Protein AF-A0A7V9E0X9-F1 (afdb_monomer)

Foldseek 3Di:
DDPDDPDPPDDVVVVVVVVVVVVVVVVVVCVVVVVPPDPDDPPPPPPPDVPPPDDDDDDDDD

Radius of gyration: 34.24 Å; Cα contacts (8 Å, |Δi|>4): 1; chains: 1; bounding box: 93×16×85 Å

Solvent-accessible surface area (backbone atoms only — not comparable to full-atom values): 4464 Å² total; per-residue (Å²): 132,88,83,72,77,80,76,84,63,85,55,69,66,57,56,52,49,52,51,51,52,49,52,52,52,51,50,49,50,50,53,61,64,72,52,56,101,75,76,82,78,98,70,89,78,84,82,84,70,84,86,72,88,79,79,83,81,89,85,82,90,135

Sequence (62 aa):
MADLPPYPGTPRWVKVFGVIVLAVVLLFVILLVTRGPGGHGPGRHASAADTGAHVLPEDGHG

Mean predicted aligned error: 17.08 Å

Secondary structure (DSSP, 8-state):
---PPPP--S-HHHHHHHHHHHHHHHHHHHHHHHHGGGS----S---S----S---------

Structure (mmCIF, N/CA/C/O backbone):
data_AF-A0A7V9E0X9-F1
#
_entry.id   AF-A0A7V9E0X9-F1
#
loop_
_atom_site.group_PDB
_atom_site.id
_atom_site.type_symbol
_atom_site.label_atom_id
_atom_site.label_alt_id
_atom_site.label_comp_id
_atom_site.label_asym_id
_atom_site.label_entity_id
_atom_site.label_seq_id
_atom_site.pdbx_PDB_ins_code
_atom_site.Cartn_x
_atom_site.Cartn_y
_atom_site.Cartn_z
_atom_site.occupancy
_atom_site.B_iso_or_equiv
_atom_site.auth_seq_id
_atom_site.auth_comp_id
_atom_site.auth_asym_id
_atom_site.auth_atom_id
_atom_site.pdbx_PDB_model_num
ATOM 1 N N . MET A 1 1 ? -34.841 -0.790 31.021 1.00 50.88 1 MET A N 1
ATOM 2 C CA . MET A 1 1 ? -34.303 0.008 29.902 1.00 50.88 1 MET A CA 1
ATOM 3 C C . MET A 1 1 ? -32.976 -0.634 29.545 1.00 50.88 1 MET A C 1
ATOM 5 O O . MET A 1 1 ? -32.201 -0.874 30.458 1.00 50.88 1 MET A O 1
ATOM 9 N N . ALA A 1 2 ? -32.802 -1.106 28.310 1.00 63.09 2 ALA A N 1
ATOM 10 C CA . ALA A 1 2 ? -31.599 -1.846 27.935 1.00 63.09 2 ALA A CA 1
ATOM 11 C C . ALA A 1 2 ? -30.499 -0.850 27.556 1.00 63.09 2 ALA A C 1
ATOM 13 O O . ALA A 1 2 ? -30.491 -0.332 26.441 1.00 63.09 2 ALA A O 1
ATOM 14 N N . ASP A 1 3 ? -29.597 -0.581 28.495 1.00 70.44 3 ASP A N 1
ATOM 15 C CA . ASP A 1 3 ? -28.388 0.201 28.256 1.00 70.44 3 ASP A CA 1
ATOM 16 C C . ASP A 1 3 ? -27.367 -0.698 27.550 1.00 70.44 3 ASP A C 1
ATOM 18 O O . ASP A 1 3 ? -26.597 -1.427 28.177 1.00 70.44 3 ASP A O 1
ATOM 22 N N . LEU A 1 4 ? -27.412 -0.722 26.217 1.00 74.88 4 LEU A N 1
ATOM 23 C CA . LEU A 1 4 ? -26.419 -1.441 25.425 1.00 74.88 4 LEU A CA 1
ATOM 24 C C . LEU A 1 4 ? -25.089 -0.674 25.477 1.00 74.88 4 LEU A C 1
ATOM 26 O O . LEU A 1 4 ? -25.080 0.540 25.249 1.00 74.88 4 LEU A O 1
ATOM 30 N N . PRO A 1 5 ? -23.961 -1.354 25.751 1.00 75.25 5 PRO A N 1
ATOM 31 C CA . PRO A 1 5 ? -22.661 -0.708 25.732 1.00 75.25 5 PRO A CA 1
ATOM 32 C C . PRO A 1 5 ? -22.403 -0.120 24.336 1.00 75.25 5 PRO A C 1
ATOM 34 O O . PRO A 1 5 ? -22.747 -0.758 23.334 1.00 75.25 5 PRO A O 1
ATOM 37 N N . PRO A 1 6 ? -21.800 1.080 24.241 1.00 74.69 6 PRO A N 1
ATOM 38 C CA . PRO A 1 6 ? -21.460 1.678 22.961 1.00 74.69 6 PRO A CA 1
ATOM 39 C C . PRO A 1 6 ? -20.631 0.694 22.142 1.00 74.69 6 PRO A C 1
ATOM 41 O O . PRO A 1 6 ? -19.584 0.229 22.599 1.00 74.69 6 PRO A O 1
ATOM 44 N N . TYR A 1 7 ? -21.101 0.368 20.937 1.00 75.00 7 TYR A N 1
ATOM 45 C CA . TYR A 1 7 ? -20.340 -0.481 20.031 1.00 75.00 7 TYR A CA 1
ATOM 46 C C . TYR A 1 7 ? -18.976 0.181 19.812 1.00 75.00 7 TYR A C 1
ATOM 48 O O . TYR A 1 7 ? -18.940 1.356 19.420 1.00 75.00 7 TYR A O 1
ATOM 56 N N . PRO A 1 8 ? -17.853 -0.510 20.073 1.00 75.31 8 PRO A N 1
ATOM 57 C CA . PRO A 1 8 ? -16.548 0.055 19.801 1.00 75.31 8 PRO A CA 1
ATOM 58 C C . PRO A 1 8 ? -16.462 0.264 18.290 1.00 75.31 8 PRO A C 1
ATOM 60 O O . PRO A 1 8 ? -16.350 -0.684 17.513 1.00 75.31 8 PRO A O 1
ATOM 63 N N . GLY A 1 9 ? -16.597 1.519 17.859 1.00 80.06 9 GLY A N 1
ATOM 64 C CA . GLY A 1 9 ? -16.446 1.885 16.458 1.00 80.06 9 GLY A CA 1
ATOM 65 C C . GLY A 1 9 ? -15.073 1.453 15.944 1.00 80.06 9 GLY A C 1
ATOM 66 O O . GLY A 1 9 ? -14.154 1.230 16.733 1.00 80.06 9 GLY A O 1
ATOM 67 N N . THR A 1 10 ? -14.923 1.351 14.617 1.00 82.44 10 THR A N 1
ATOM 68 C CA . THR A 1 10 ? -13.646 0.969 13.973 1.00 82.44 10 THR A CA 1
ATOM 69 C C . THR A 1 10 ? -12.440 1.574 14.701 1.00 82.44 10 THR A C 1
ATOM 71 O O . THR A 1 10 ? -12.362 2.808 14.805 1.00 82.44 10 THR A O 1
ATOM 74 N N . PRO A 1 11 ? -11.517 0.738 15.213 1.00 88.75 11 PRO A N 1
ATOM 75 C CA . PRO A 1 11 ? -10.403 1.209 16.013 1.00 88.75 11 PRO A CA 1
ATOM 76 C C . PRO A 1 11 ? -9.616 2.286 15.272 1.00 88.75 11 PRO A C 1
ATOM 78 O O . PRO A 1 11 ? -9.350 2.172 14.074 1.00 88.75 11 PRO A O 1
ATOM 81 N N . ARG A 1 12 ? -9.208 3.342 15.979 1.00 87.88 12 ARG A N 1
ATOM 82 C CA . ARG A 1 12 ? -8.497 4.467 15.348 1.00 87.88 12 ARG A CA 1
ATOM 83 C C . ARG A 1 12 ? -7.216 4.025 14.636 1.00 87.88 12 ARG A C 1
ATOM 85 O O . ARG A 1 12 ? -6.868 4.606 13.616 1.00 87.88 12 ARG A O 1
ATOM 92 N N . TRP A 1 13 ? -6.550 2.984 15.141 1.00 92.19 13 TRP A N 1
ATOM 93 C CA . TRP A 1 13 ? -5.347 2.426 14.524 1.00 92.19 13 TRP A CA 1
ATOM 94 C C . TRP A 1 13 ? -5.625 1.799 13.150 1.00 92.19 13 TRP A C 1
ATOM 96 O O . TRP A 1 13 ? -4.784 1.917 12.270 1.00 92.19 13 TRP A O 1
ATOM 106 N N . VAL A 1 14 ? -6.823 1.241 12.919 1.00 92.62 14 VAL A N 1
ATOM 107 C CA . VAL A 1 14 ? -7.246 0.710 11.607 1.00 92.62 14 VAL A CA 1
ATOM 108 C C . VAL A 1 14 ? -7.415 1.840 10.598 1.00 92.62 14 VAL A C 1
ATOM 110 O O . VAL A 1 14 ? -6.974 1.724 9.459 1.00 92.62 14 VAL A O 1
ATOM 113 N N . LYS A 1 15 ? -7.999 2.968 11.022 1.00 89.25 15 LYS A N 1
ATOM 114 C CA . LYS A 1 15 ? -8.121 4.159 10.167 1.00 89.25 15 LYS A CA 1
ATOM 115 C C . LYS A 1 15 ? -6.744 4.694 9.768 1.00 89.25 15 LYS A C 1
ATOM 117 O O . LYS A 1 15 ? -6.519 4.973 8.597 1.00 89.25 15 LYS A O 1
ATOM 122 N N . VAL A 1 16 ? -5.815 4.781 10.723 1.00 95.44 16 VAL A N 1
ATOM 123 C CA . VAL A 1 16 ? -4.428 5.207 10.466 1.00 95.44 16 VAL A CA 1
ATOM 124 C C . VAL A 1 16 ? -3.714 4.218 9.544 1.00 95.44 16 VAL A C 1
ATOM 126 O O . VAL A 1 16 ? -3.093 4.638 8.574 1.00 95.44 16 VAL A O 1
ATOM 129 N N . PHE A 1 17 ? -3.853 2.915 9.793 1.00 96.75 17 PHE A N 1
ATOM 130 C CA . PHE A 1 17 ? -3.276 1.873 8.948 1.00 96.75 17 PHE A CA 1
ATOM 131 C C . PHE A 1 17 ? -3.792 1.962 7.506 1.00 96.75 17 PHE A C 1
ATOM 133 O O . PHE A 1 17 ? -2.995 1.966 6.572 1.00 96.75 17 PHE A O 1
ATOM 140 N N . GLY A 1 18 ? -5.104 2.128 7.315 1.00 95.88 18 GLY A N 1
ATOM 141 C CA . GLY A 1 18 ? -5.702 2.313 5.992 1.00 95.88 18 GLY A CA 1
ATOM 142 C C . GLY A 1 18 ? -5.166 3.547 5.259 1.00 95.88 18 GLY A C 1
ATOM 143 O O . GLY A 1 18 ? -4.845 3.461 4.076 1.00 95.88 18 GLY A O 1
ATOM 144 N N . VAL A 1 19 ? -4.998 4.673 5.962 1.00 96.94 19 VAL A N 1
ATOM 145 C CA . VAL A 1 19 ? -4.403 5.896 5.391 1.00 96.94 19 VAL A CA 1
ATOM 146 C C . VAL A 1 19 ? -2.940 5.681 4.998 1.00 96.94 19 VAL A C 1
ATOM 148 O O . VAL A 1 19 ? -2.538 6.110 3.919 1.00 96.94 19 VAL A O 1
ATOM 151 N N . ILE A 1 20 ? -2.150 4.99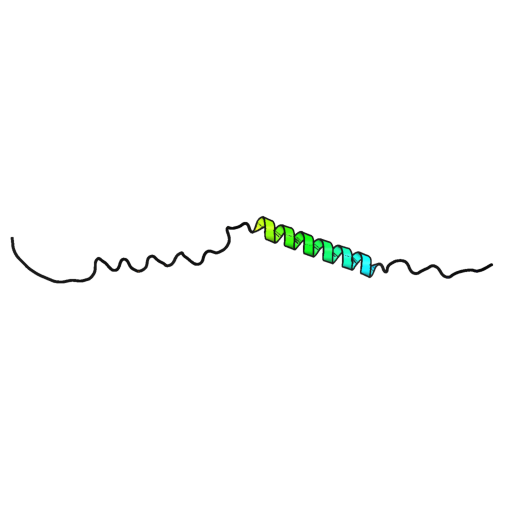1 5.827 1.00 97.62 20 ILE A N 1
ATO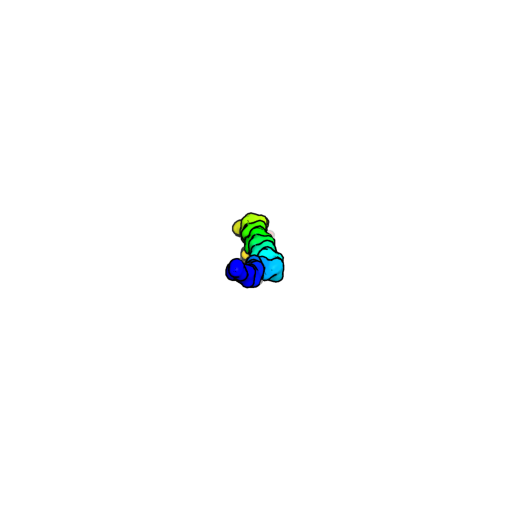M 152 C CA . ILE A 1 20 ? -0.746 4.678 5.519 1.00 97.62 20 ILE A CA 1
ATOM 153 C C . ILE A 1 20 ? -0.658 3.795 4.273 1.00 97.62 20 ILE A C 1
ATOM 155 O O . ILE A 1 20 ? 0.098 4.112 3.359 1.00 97.62 20 ILE A O 1
ATOM 159 N N . VAL A 1 21 ? -1.451 2.722 4.204 1.00 98.00 21 VAL A N 1
ATOM 160 C CA . VAL A 1 21 ? -1.484 1.831 3.035 1.00 98.00 21 VAL A CA 1
ATOM 161 C C . VAL A 1 21 ? -1.872 2.609 1.779 1.00 98.00 21 VAL A C 1
ATOM 163 O O . VAL A 1 21 ? -1.201 2.484 0.757 1.00 98.00 21 VAL A O 1
ATOM 166 N N . LEU A 1 22 ? -2.893 3.465 1.861 1.00 97.75 22 LEU A N 1
ATOM 167 C CA . LEU A 1 22 ? -3.311 4.309 0.743 1.00 97.75 22 LEU A CA 1
ATOM 168 C C . LEU A 1 22 ? -2.187 5.250 0.282 1.00 97.75 22 LEU A C 1
ATOM 170 O O . LEU A 1 22 ? -1.935 5.358 -0.917 1.00 97.75 22 LEU A O 1
ATOM 174 N N . ALA A 1 23 ? -1.483 5.891 1.218 1.00 97.56 23 ALA A N 1
ATOM 175 C CA . ALA A 1 23 ? -0.354 6.765 0.912 1.00 97.56 23 ALA A CA 1
ATOM 176 C C . ALA A 1 23 ? 0.809 6.003 0.254 1.00 97.56 23 ALA A C 1
ATOM 178 O O . ALA A 1 23 ? 1.387 6.492 -0.715 1.00 97.56 23 ALA A O 1
ATOM 179 N N . VAL A 1 24 ? 1.124 4.794 0.733 1.00 97.44 24 VAL A N 1
ATOM 180 C CA . VAL A 1 24 ? 2.168 3.932 0.154 1.00 97.44 24 VAL A CA 1
ATOM 181 C C . VAL A 1 24 ? 1.800 3.501 -1.264 1.00 97.44 24 VAL A C 1
ATOM 183 O O . VAL A 1 24 ? 2.638 3.593 -2.159 1.00 97.44 24 VAL A O 1
ATOM 186 N N . VAL A 1 25 ? 0.554 3.076 -1.494 1.00 97.38 25 VAL A N 1
ATOM 187 C CA . VAL A 1 25 ? 0.067 2.708 -2.833 1.00 97.38 25 VAL A CA 1
ATOM 188 C C . VAL A 1 25 ? 0.146 3.904 -3.775 1.00 97.38 25 VAL A C 1
ATOM 190 O O . VAL A 1 25 ? 0.693 3.780 -4.870 1.00 97.38 25 VAL A O 1
ATOM 193 N N . LEU A 1 26 ? -0.335 5.073 -3.345 1.00 97.00 26 LEU A N 1
ATOM 194 C CA . LEU A 1 26 ? -0.276 6.296 -4.143 1.00 97.00 26 LEU A CA 1
ATOM 195 C C . LEU A 1 26 ? 1.170 6.677 -4.484 1.00 97.00 26 LEU A C 1
ATOM 197 O O . LEU A 1 26 ? 1.466 6.987 -5.636 1.00 97.00 26 LEU A O 1
ATOM 201 N N . LEU A 1 27 ? 2.082 6.593 -3.514 1.00 95.44 27 LEU A N 1
ATOM 202 C CA . LEU A 1 27 ? 3.506 6.823 -3.740 1.00 95.44 27 LEU A CA 1
ATOM 203 C C . LEU A 1 27 ? 4.071 5.842 -4.774 1.00 95.44 27 LEU A C 1
ATOM 205 O O . LEU A 1 27 ? 4.807 6.252 -5.668 1.00 95.44 27 LEU A O 1
ATOM 209 N N . PHE A 1 28 ? 3.706 4.563 -4.692 1.00 93.25 28 PHE A N 1
ATOM 210 C CA . PHE A 1 28 ? 4.150 3.549 -5.645 1.00 93.25 28 PHE A CA 1
ATOM 211 C C . PHE A 1 28 ? 3.643 3.835 -7.060 1.00 93.25 28 PHE A C 1
ATOM 213 O O . PHE A 1 28 ? 4.413 3.755 -8.015 1.00 93.25 28 PHE A O 1
ATOM 220 N N . VAL A 1 29 ? 2.378 4.238 -7.197 1.00 93.06 29 VAL A N 1
ATOM 221 C CA . VAL A 1 29 ? 1.795 4.662 -8.477 1.00 93.06 29 VAL A CA 1
ATOM 222 C C . VAL A 1 29 ? 2.558 5.860 -9.040 1.00 93.06 29 VAL A C 1
ATOM 224 O O . VAL A 1 29 ? 2.944 5.836 -10.207 1.00 93.06 29 VAL A O 1
ATOM 227 N N . ILE A 1 30 ? 2.854 6.867 -8.213 1.00 91.50 30 ILE A N 1
ATOM 228 C CA . ILE A 1 30 ? 3.661 8.023 -8.622 1.00 91.50 30 ILE A CA 1
ATOM 229 C C . ILE A 1 30 ? 5.040 7.563 -9.099 1.00 91.50 30 ILE A C 1
ATOM 231 O O . ILE A 1 30 ? 5.466 7.965 -10.175 1.00 91.50 30 ILE A O 1
ATOM 235 N N . LEU A 1 31 ? 5.733 6.696 -8.359 1.00 87.00 31 LEU A N 1
ATOM 236 C CA . LE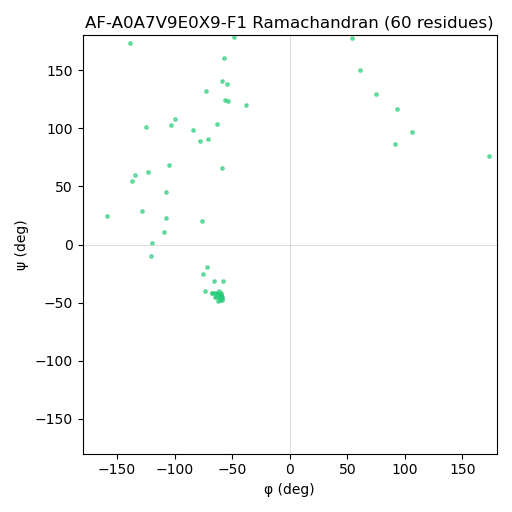U A 1 31 ? 7.046 6.178 -8.758 1.00 87.00 31 LEU A CA 1
ATOM 237 C C . LEU A 1 31 ? 6.993 5.394 -10.077 1.00 87.00 31 LEU A C 1
ATOM 239 O O . LEU A 1 31 ? 7.890 5.541 -10.903 1.00 87.00 31 LEU A O 1
ATOM 243 N N . LEU A 1 32 ? 5.959 4.582 -10.294 1.00 84.88 32 LEU A N 1
ATOM 244 C CA . LEU A 1 32 ? 5.795 3.812 -11.529 1.00 84.88 32 LEU A CA 1
ATOM 245 C C . LEU A 1 32 ? 5.522 4.719 -12.733 1.00 84.88 32 LEU A C 1
ATOM 247 O O . LEU A 1 32 ? 6.108 4.518 -13.794 1.00 84.88 32 LEU A O 1
ATOM 251 N N . VAL A 1 33 ? 4.680 5.740 -12.561 1.00 83.75 33 VAL A N 1
ATOM 252 C CA . VAL A 1 33 ? 4.342 6.692 -13.629 1.00 83.75 33 VAL A CA 1
ATOM 253 C C . VAL A 1 33 ? 5.503 7.653 -13.9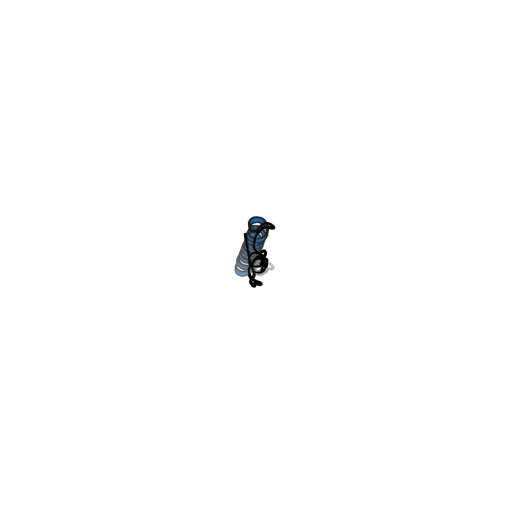10 1.00 83.75 33 VAL A C 1
ATOM 255 O O . VAL A 1 33 ? 5.800 7.936 -15.067 1.00 83.75 33 VAL A O 1
ATOM 258 N N . THR A 1 34 ? 6.197 8.131 -12.874 1.00 80.94 34 THR A N 1
ATOM 259 C CA . THR A 1 34 ? 7.307 9.095 -13.013 1.00 80.94 34 THR A CA 1
ATOM 260 C C . THR A 1 34 ? 8.599 8.468 -13.526 1.00 80.94 34 THR A C 1
ATOM 262 O O . THR A 1 34 ? 9.399 9.171 -14.138 1.00 80.94 34 THR A O 1
ATOM 265 N N . ARG A 1 35 ? 8.824 7.161 -13.329 1.00 67.00 35 ARG A N 1
ATOM 266 C CA . ARG A 1 35 ? 10.028 6.487 -13.847 1.00 67.00 35 ARG A CA 1
ATOM 267 C C . ARG A 1 35 ? 10.029 6.298 -15.369 1.00 67.00 35 ARG A C 1
ATOM 269 O O . ARG A 1 35 ? 11.116 6.152 -15.920 1.00 67.00 35 ARG A O 1
ATOM 276 N N . GLY A 1 36 ? 8.872 6.367 -16.044 1.00 63.53 36 GLY A N 1
ATOM 277 C CA . GLY A 1 36 ? 8.745 6.283 -17.509 1.00 63.53 36 GLY A CA 1
ATOM 278 C C . GLY A 1 36 ? 9.387 5.030 -18.151 1.00 63.53 36 GLY A C 1
ATOM 279 O O . GLY A 1 36 ? 10.018 4.224 -17.471 1.00 63.53 36 GLY A O 1
ATOM 280 N N . PRO A 1 37 ? 9.295 4.835 -19.480 1.00 58.72 37 PRO A N 1
ATOM 281 C CA . PRO A 1 37 ? 9.941 3.716 -20.182 1.00 58.72 37 PRO A CA 1
ATOM 282 C C . PRO A 1 37 ? 11.465 3.905 -20.383 1.00 58.72 37 PRO A C 1
ATOM 284 O O . PRO A 1 37 ? 12.042 3.322 -21.296 1.00 58.72 37 PRO A O 1
ATOM 287 N N . GLY A 1 38 ? 12.125 4.768 -19.601 1.00 63.53 38 GLY A N 1
ATOM 288 C CA . GLY A 1 38 ? 13.432 5.348 -19.956 1.00 63.53 38 GLY A CA 1
ATOM 289 C C 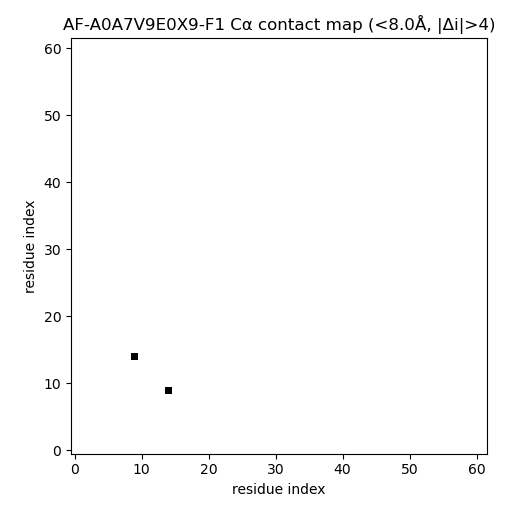. GLY A 1 38 ? 14.597 5.065 -19.005 1.00 63.53 38 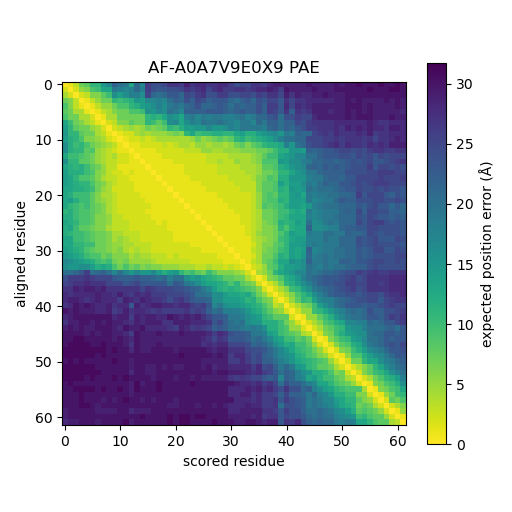GLY A C 1
ATOM 290 O O . GLY A 1 38 ? 15.699 5.557 -19.238 1.00 63.53 38 GLY A O 1
ATOM 291 N N . GLY A 1 39 ? 14.394 4.306 -17.929 1.00 66.38 39 GLY A N 1
ATOM 292 C CA . GLY A 1 39 ? 15.435 4.039 -16.937 1.00 66.38 39 GLY A CA 1
ATOM 293 C C . GLY A 1 39 ? 16.031 2.643 -17.082 1.00 66.38 39 GLY A C 1
ATOM 294 O O . GLY A 1 39 ? 15.441 1.695 -16.576 1.00 66.38 39 GLY A O 1
ATOM 295 N N . HIS A 1 40 ? 17.234 2.564 -17.660 1.00 62.50 40 HIS A N 1
ATOM 296 C CA . HIS A 1 40 ? 18.136 1.399 -17.772 1.00 62.50 40 HIS A CA 1
ATOM 297 C C . HIS A 1 40 ? 17.984 0.521 -19.027 1.00 62.50 40 HIS A C 1
ATOM 299 O O . HIS A 1 40 ? 17.387 -0.549 -19.002 1.00 62.50 40 HIS A O 1
ATOM 305 N N . GLY A 1 41 ? 18.677 0.914 -20.099 1.00 60.47 41 GLY A N 1
ATOM 306 C CA . GLY A 1 41 ? 19.257 -0.048 -21.036 1.00 60.47 41 GLY A CA 1
ATOM 307 C C . GLY A 1 41 ? 20.749 -0.233 -20.725 1.00 60.47 41 GLY A C 1
ATOM 308 O O . GLY A 1 41 ? 21.523 0.690 -20.996 1.00 60.47 41 GLY A O 1
ATOM 309 N N . PRO A 1 42 ? 21.198 -1.376 -20.171 1.00 66.69 42 PRO A N 1
ATOM 310 C CA . PRO A 1 42 ? 22.609 -1.741 -20.174 1.00 66.69 42 PRO A CA 1
ATOM 311 C C . PRO A 1 42 ? 23.003 -2.116 -21.609 1.00 66.69 42 PRO A C 1
ATOM 313 O O . PRO A 1 42 ? 22.841 -3.249 -22.043 1.00 66.69 42 PRO A O 1
ATOM 316 N N . GLY A 1 43 ? 23.458 -1.126 -22.376 1.00 60.59 43 GLY A N 1
ATOM 317 C CA . GLY A 1 43 ? 23.782 -1.299 -23.796 1.00 60.59 43 GLY A CA 1
ATOM 318 C C . GLY A 1 43 ? 24.730 -0.242 -24.354 1.00 60.59 43 GLY A C 1
ATOM 319 O O . GLY A 1 43 ? 24.706 0.030 -25.547 1.00 60.59 43 GLY A O 1
ATOM 320 N N . ARG A 1 44 ? 25.551 0.393 -23.507 1.00 62.22 44 ARG A N 1
ATOM 321 C CA . ARG A 1 44 ? 26.531 1.414 -23.935 1.00 62.22 44 ARG A CA 1
ATOM 322 C C . ARG A 1 44 ? 27.988 0.942 -23.895 1.00 62.22 44 ARG A C 1
ATOM 324 O O . ARG A 1 44 ? 28.893 1.761 -23.858 1.00 62.22 44 ARG A O 1
ATOM 331 N N . HIS A 1 45 ? 28.209 -0.371 -23.961 1.00 61.00 45 HIS A N 1
ATOM 332 C CA . HIS A 1 45 ? 29.546 -0.967 -24.087 1.00 61.00 45 HIS A CA 1
ATOM 333 C C . HIS A 1 45 ? 29.658 -1.972 -25.250 1.00 61.00 45 HIS A C 1
ATOM 335 O O . HIS A 1 45 ? 30.476 -2.879 -25.200 1.00 61.00 45 HIS A O 1
ATOM 341 N N . ALA A 1 46 ? 28.874 -1.802 -26.320 1.00 59.50 46 ALA A N 1
ATOM 342 C CA . ALA A 1 46 ? 29.036 -2.553 -27.572 1.00 59.50 46 ALA A CA 1
ATOM 343 C C . ALA A 1 46 ? 29.622 -1.678 -28.699 1.00 59.50 46 ALA A C 1
ATOM 345 O O . ALA A 1 46 ? 29.152 -1.678 -29.830 1.00 59.50 46 ALA A O 1
ATOM 346 N N . SER A 1 47 ? 30.659 -0.900 -28.396 1.00 57.88 47 SER A N 1
ATOM 347 C CA . SER A 1 47 ? 31.591 -0.406 -29.421 1.00 57.88 47 SER A CA 1
ATOM 348 C C . SER A 1 47 ? 33.016 -0.541 -28.898 1.00 57.88 47 SER A C 1
ATOM 350 O O . SER A 1 47 ? 33.773 0.414 -28.804 1.00 57.88 47 SER A O 1
ATOM 352 N N . ALA A 1 48 ? 33.349 -1.767 -28.503 1.00 60.22 48 ALA A N 1
ATOM 353 C CA . ALA A 1 48 ? 34.718 -2.239 -28.377 1.00 60.22 48 ALA A CA 1
ATOM 354 C C . ALA A 1 48 ? 34.864 -3.482 -29.262 1.00 60.22 48 ALA A C 1
ATOM 356 O O . ALA A 1 48 ? 35.020 -4.580 -28.747 1.00 60.22 48 ALA A O 1
ATOM 357 N N . ALA A 1 49 ? 34.680 -3.305 -30.575 1.00 59.28 49 ALA A N 1
ATOM 358 C CA . ALA A 1 49 ? 35.258 -4.128 -31.641 1.00 59.28 49 ALA A CA 1
ATOM 359 C C . ALA A 1 49 ? 34.669 -3.711 -33.002 1.00 59.28 49 ALA A C 1
ATOM 361 O O . ALA A 1 49 ? 33.858 -4.424 -33.573 1.00 59.28 49 ALA A O 1
ATOM 362 N N . ASP A 1 50 ? 35.118 -2.577 -33.544 1.00 53.53 50 ASP A N 1
ATOM 363 C CA . ASP A 1 50 ? 35.668 -2.656 -34.902 1.00 53.53 50 ASP A CA 1
ATOM 364 C C . ASP A 1 50 ? 37.186 -2.555 -34.762 1.00 53.53 50 ASP A C 1
ATOM 366 O O . ASP A 1 50 ? 37.870 -1.575 -35.052 1.00 53.53 50 ASP A O 1
ATOM 370 N N . THR A 1 51 ? 37.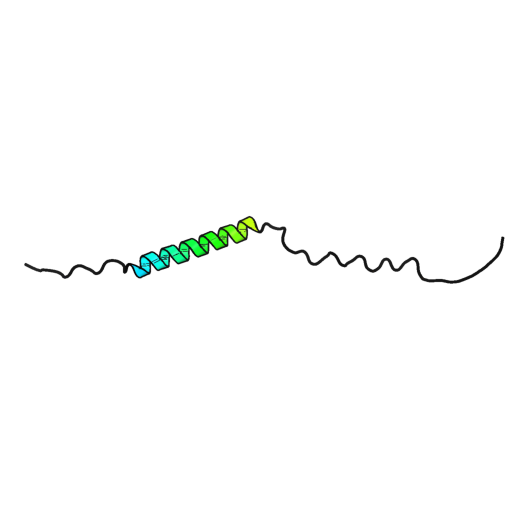686 -3.638 -34.178 1.00 58.66 51 THR A N 1
ATOM 371 C CA . THR A 1 51 ? 39.040 -4.168 -34.254 1.00 58.66 51 THR A CA 1
ATOM 372 C C . THR A 1 51 ? 39.346 -4.464 -35.732 1.00 58.66 51 THR A C 1
ATOM 374 O O . THR A 1 51 ? 39.449 -5.619 -36.123 1.00 58.66 51 THR A O 1
ATOM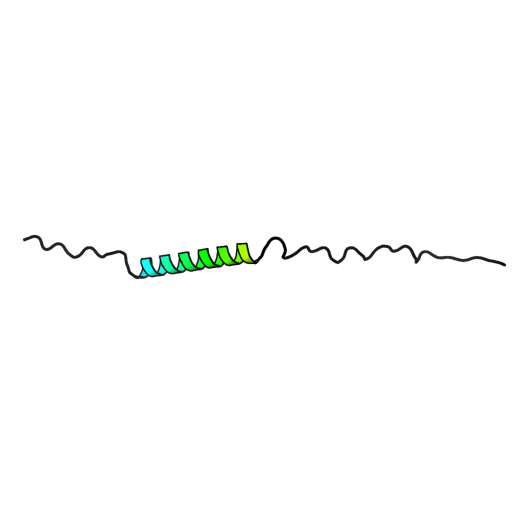 377 N N . GLY A 1 52 ? 39.413 -3.423 -36.571 1.00 56.12 52 GLY A N 1
ATOM 378 C CA . GLY A 1 52 ? 39.615 -3.537 -38.023 1.00 56.12 52 GLY A CA 1
ATOM 379 C C . GLY A 1 52 ? 40.863 -2.831 -38.562 1.00 56.12 52 GLY A C 1
ATOM 380 O O . GLY A 1 52 ? 41.228 -3.051 -39.708 1.00 56.12 52 GLY A O 1
ATOM 381 N N . ALA A 1 53 ? 41.552 -2.011 -37.759 1.00 56.78 53 ALA A N 1
ATOM 382 C CA . ALA A 1 53 ? 42.732 -1.259 -38.212 1.00 56.78 53 ALA A CA 1
ATOM 383 C C . ALA A 1 53 ? 44.073 -1.757 -37.631 1.00 56.78 53 ALA A C 1
ATOM 385 O O . ALA A 1 53 ? 45.086 -1.080 -37.781 1.00 56.78 53 ALA A O 1
ATOM 386 N N . HIS A 1 54 ? 44.106 -2.925 -36.971 1.00 56.94 54 HIS A N 1
ATOM 387 C CA . HIS A 1 54 ? 45.358 -3.524 -36.483 1.00 56.94 54 HIS A CA 1
ATOM 388 C C . HIS A 1 54 ? 45.478 -5.027 -36.789 1.00 56.94 54 HIS A C 1
ATOM 390 O O . HIS A 1 54 ? 45.664 -5.852 -35.904 1.00 56.94 54 HIS A O 1
ATOM 396 N N . VAL A 1 55 ? 45.447 -5.399 -38.066 1.00 51.44 55 VAL A N 1
ATOM 397 C CA . VAL A 1 55 ? 46.225 -6.560 -38.525 1.00 51.44 55 VAL A CA 1
ATOM 398 C C . VAL A 1 55 ? 47.112 -6.084 -39.678 1.00 51.44 55 VAL A C 1
ATOM 400 O O . VAL A 1 55 ? 46.644 -5.833 -40.782 1.00 51.44 55 VAL A O 1
ATOM 403 N N . LEU A 1 56 ? 48.380 -5.875 -39.304 1.00 61.06 56 LEU A N 1
ATOM 404 C CA . LEU A 1 56 ? 49.639 -5.770 -40.069 1.00 61.06 56 LEU A CA 1
ATOM 405 C C . LEU A 1 56 ? 49.804 -6.925 -41.097 1.00 61.06 56 LEU A C 1
ATOM 407 O O . LEU A 1 56 ? 48.980 -7.838 -41.027 1.00 61.06 56 LEU A O 1
ATOM 411 N N . PRO A 1 57 ? 50.866 -7.037 -41.941 1.00 56.06 57 PRO A N 1
ATOM 412 C CA . PRO A 1 57 ? 52.130 -6.273 -42.047 1.00 56.06 57 PRO A CA 1
ATOM 413 C C . PRO A 1 57 ? 52.603 -5.947 -43.501 1.00 56.06 57 PRO A C 1
ATOM 415 O O . PRO A 1 57 ? 52.062 -6.472 -44.460 1.00 56.06 57 PRO A O 1
ATOM 418 N N . GLU A 1 58 ? 53.669 -5.132 -43.590 1.00 62.75 58 GLU A N 1
ATOM 419 C CA . GLU A 1 58 ? 54.775 -5.131 -44.584 1.00 62.75 58 GLU A CA 1
ATOM 420 C C . GLU A 1 58 ? 54.537 -4.915 -46.109 1.00 62.75 58 GLU A C 1
ATOM 422 O O . GLU A 1 58 ? 53.532 -5.298 -46.691 1.00 62.75 58 GLU A O 1
ATOM 427 N N . ASP A 1 59 ? 55.575 -4.322 -46.729 1.00 53.03 59 ASP A N 1
ATOM 428 C CA . ASP A 1 59 ? 56.008 -4.445 -48.140 1.00 53.03 59 ASP A CA 1
ATOM 429 C C . ASP A 1 59 ? 55.761 -3.290 -49.141 1.00 53.03 59 ASP A C 1
ATOM 431 O O . ASP A 1 59 ? 54.760 -3.224 -49.845 1.00 53.03 59 ASP A O 1
ATOM 435 N N . GLY A 1 60 ? 56.808 -2.470 -49.333 1.00 57.47 60 GLY A N 1
ATOM 436 C CA . GLY A 1 60 ? 57.477 -2.406 -50.644 1.00 57.47 60 GLY A CA 1
ATOM 437 C C . GLY A 1 60 ? 57.060 -1.356 -51.694 1.00 57.47 60 GLY A C 1
ATOM 438 O O . GLY A 1 60 ? 56.035 -1.480 -52.346 1.00 57.47 60 GLY A O 1
ATOM 439 N N . HIS A 1 61 ? 58.030 -0.481 -52.000 1.00 44.94 61 HIS A N 1
ATOM 440 C CA . HIS A 1 61 ? 58.374 0.068 -53.330 1.00 44.94 61 HIS A CA 1
ATOM 441 C C . HIS A 1 61 ? 57.502 1.148 -54.006 1.00 44.94 61 HIS A C 1
ATOM 443 O O . HIS A 1 61 ? 56.312 0.975 -54.250 1.00 44.94 61 HIS A O 1
ATOM 449 N N . GLY A 1 62 ? 58.188 2.217 -54.445 1.00 46.09 62 GLY A N 1
ATOM 450 C CA . GLY A 1 62 ? 57.717 3.224 -55.399 1.00 46.09 62 GLY A CA 1
ATOM 451 C C . GLY A 1 62 ? 58.522 4.509 -55.340 1.00 46.09 62 GLY A C 1
ATOM 452 O O . 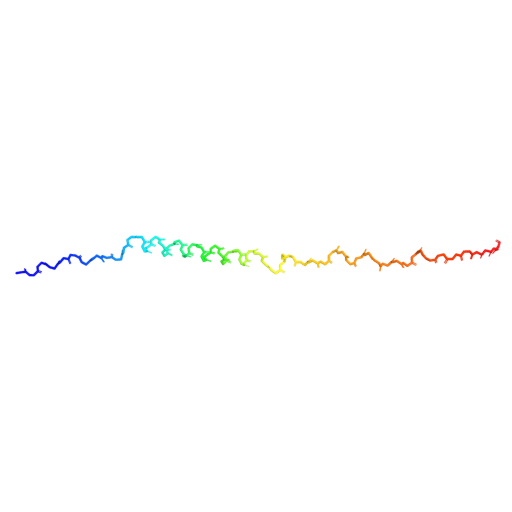GLY A 1 62 ? 57.914 5.530 -54.964 1.00 46.09 62 GLY A O 1
#

pLDDT: mean 74.11, std 16.66, range [44.94, 98.0]